Protein AF-A0A7X8G4A8-F1 (afdb_monomer)

Radius of gyration: 18.42 Å; Cα contacts (8 Å, |Δi|>4): 26; chains: 1; bounding box: 34×29×51 Å

Solvent-accessible surface area (backbone atoms only — not comparable to full-atom values): 5912 Å² total; per-residue (Å²): 132,82,82,86,70,73,51,71,69,58,53,49,56,49,58,71,31,69,67,43,49,52,50,51,52,54,49,49,53,50,61,68,28,64,72,52,44,53,52,50,60,74,52,58,93,55,52,73,67,57,53,50,51,53,48,36,54,51,50,53,50,46,33,68,76,58,33,66,69,57,35,49,51,52,52,50,51,57,58,64,49,43,84,79,46,55,75,68,54,36,54,54,50,50,57,50,55,59,60,59,79,110

Foldseek 3Di:
DDDPPDDVVVVVVVCPDPVNVVVVVVVVVVCPDPVNVVVCVVCVPPDPVRVLVVLLVVLVVVCVVVPPPVSVVVLVVLVVCLVVDDPVVNVVSVVSSVSNVD

Mean predicted aligned error: 11.03 Å

Nearest PDB structures (foldseek):
  7xql-assembly2_A  TM=3.529E-01  e=8.972E+00  Legionella pneumophila subsp. pneumophila str. Philadelphia 1

Secondary structure (DSSP, 8-state):
-------HHHHHHHHHSHHHHHHHHHHHHHHT-HHHHHHHHHHTT--HHHHHHHHHHHHHHHHHHHHHHHHHHHHHHHHHHGGGS-HHHHHHHHHHHHHHH-

pLDDT: mean 79.1, std 10.1, range [33.84, 89.94]

Sequence (102 aa):
MSNIFRSDNEINKIKESKEYKHAEAKANDFINNKQFQDFKKKYEGKSEEEILRDAKNMSKKLKQQYGEQEYNKKIEDLKNFEKFLTPEQKRKMRKFLENLED

Structure (mmCIF, N/CA/C/O backbone):
data_AF-A0A7X8G4A8-F1
#
_entry.id   AF-A0A7X8G4A8-F1
#
loop_
_atom_site.group_PDB
_atom_site.id
_atom_site.type_symbol
_atom_site.label_atom_id
_atom_site.label_alt_id
_atom_site.label_comp_id
_atom_site.label_asym_id
_atom_site.label_entity_id
_atom_site.label_seq_id
_atom_site.pdbx_PDB_ins_code
_atom_site.Cartn_x
_atom_site.Cartn_y
_atom_site.Cartn_z
_atom_site.occupancy
_atom_site.B_iso_or_equiv
_atom_site.auth_seq_id
_atom_site.auth_comp_id
_atom_site.auth_asym_id
_atom_site.auth_atom_id
_atom_site.pdbx_PDB_model_num
ATOM 1 N N . MET A 1 1 ? -0.865 12.758 -33.402 1.00 33.84 1 MET A N 1
ATOM 2 C CA . MET A 1 1 ? -0.986 11.697 -32.381 1.00 33.84 1 MET A CA 1
ATOM 3 C C . MET A 1 1 ? 0.054 10.644 -32.718 1.00 33.84 1 MET A C 1
ATOM 5 O O . MET A 1 1 ? -0.074 10.008 -33.753 1.00 33.84 1 MET A O 1
ATOM 9 N N . SER A 1 2 ? 1.145 10.565 -31.959 1.00 40.81 2 SER A N 1
ATOM 10 C CA . SER A 1 2 ? 2.266 9.673 -32.280 1.00 40.81 2 SER A CA 1
ATOM 11 C C . SER A 1 2 ? 1.916 8.240 -31.881 1.00 40.81 2 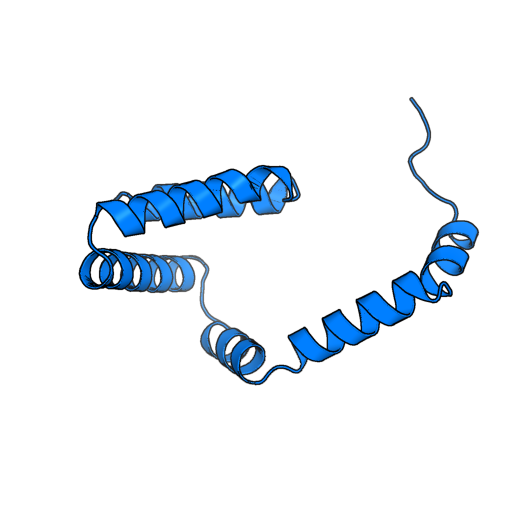SER A C 1
ATOM 13 O O . SER A 1 2 ? 1.485 8.015 -30.755 1.00 40.81 2 SER A O 1
ATOM 15 N N . ASN A 1 3 ? 2.070 7.290 -32.804 1.00 46.91 3 ASN A N 1
ATOM 16 C CA . ASN A 1 3 ? 1.795 5.867 -32.598 1.00 46.91 3 ASN A CA 1
ATOM 17 C C . ASN A 1 3 ? 2.684 5.294 -31.476 1.00 46.91 3 ASN A C 1
ATOM 19 O O . ASN A 1 3 ? 3.876 5.086 -31.674 1.00 46.91 3 ASN A O 1
ATOM 23 N N . ILE A 1 4 ? 2.096 5.016 -30.306 1.00 53.47 4 ILE A N 1
ATOM 24 C CA . ILE A 1 4 ? 2.747 4.380 -29.136 1.00 53.47 4 ILE A CA 1
ATOM 25 C C . ILE A 1 4 ? 2.681 2.841 -29.246 1.00 53.47 4 ILE A C 1
ATOM 27 O O . ILE A 1 4 ? 2.789 2.119 -28.264 1.00 53.47 4 ILE A O 1
ATOM 31 N N . PHE A 1 5 ? 2.514 2.295 -30.448 1.00 52.62 5 PHE A N 1
ATOM 32 C CA . PHE A 1 5 ? 2.687 0.864 -30.675 1.00 52.62 5 PHE A CA 1
ATOM 33 C C . PHE A 1 5 ? 4.101 0.656 -31.205 1.00 52.62 5 PHE A C 1
ATOM 35 O O . PHE A 1 5 ? 4.342 0.711 -32.409 1.00 52.62 5 PHE A O 1
ATOM 42 N N . ARG A 1 6 ? 5.057 0.485 -30.280 1.00 55.59 6 ARG A N 1
ATOM 43 C CA . ARG A 1 6 ? 6.378 -0.063 -30.617 1.00 55.59 6 ARG A CA 1
ATOM 44 C C . ARG A 1 6 ? 6.137 -1.398 -31.314 1.00 55.59 6 ARG A C 1
ATOM 46 O O . ARG A 1 6 ? 5.410 -2.229 -30.776 1.00 55.59 6 ARG A O 1
ATOM 53 N N . SER A 1 7 ? 6.690 -1.576 -32.511 1.00 65.06 7 SER A N 1
ATOM 54 C CA . SER A 1 7 ? 6.545 -2.834 -33.250 1.00 65.06 7 SER A CA 1
ATOM 55 C C . SER A 1 7 ? 7.089 -4.004 -32.419 1.00 65.06 7 SER A C 1
ATOM 57 O O . SER A 1 7 ? 8.045 -3.826 -31.657 1.00 65.06 7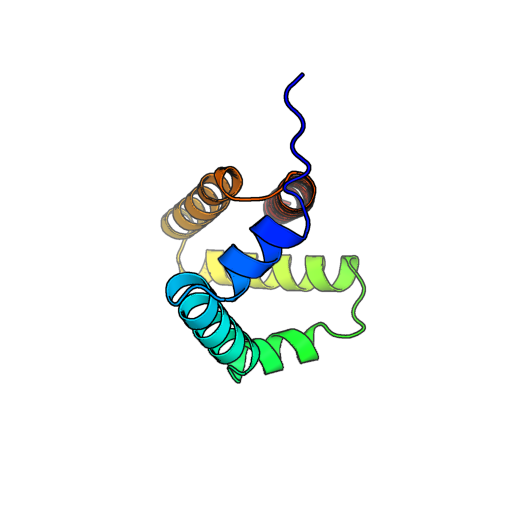 SER A O 1
ATOM 59 N N . ASP A 1 8 ? 6.525 -5.204 -32.573 1.00 62.72 8 ASP A N 1
ATOM 60 C CA . ASP A 1 8 ? 6.959 -6.398 -31.827 1.00 62.72 8 ASP A CA 1
ATOM 61 C C . ASP A 1 8 ? 8.473 -6.650 -31.945 1.00 62.72 8 ASP A C 1
ATOM 63 O O . ASP A 1 8 ? 9.118 -7.098 -30.999 1.00 62.72 8 ASP A O 1
ATOM 67 N N . ASN A 1 9 ? 9.076 -6.258 -33.071 1.00 70.56 9 ASN A N 1
ATOM 68 C CA . ASN A 1 9 ? 10.519 -6.322 -33.295 1.00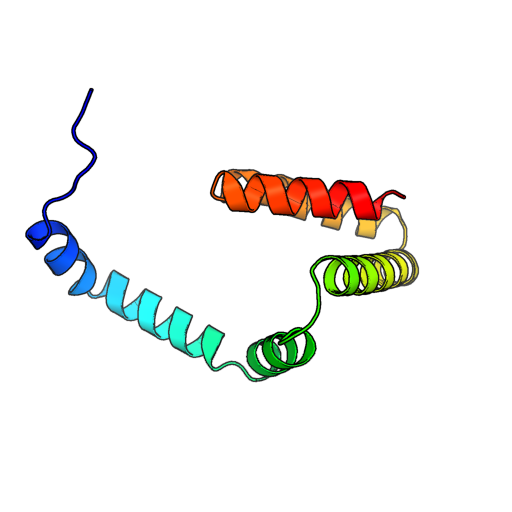 70.56 9 ASN A CA 1
ATOM 69 C C . ASN A 1 9 ? 11.336 -5.418 -32.359 1.00 70.56 9 ASN A C 1
ATOM 71 O O . ASN A 1 9 ? 12.414 -5.804 -31.908 1.00 70.56 9 ASN A O 1
ATOM 75 N N . GLU A 1 10 ? 10.852 -4.216 -32.056 1.00 66.06 10 GLU A N 1
ATOM 76 C CA . GLU A 1 10 ? 11.519 -3.315 -31.112 1.00 66.06 10 GLU A CA 1
ATOM 77 C C . GLU A 1 10 ? 11.346 -3.791 -29.670 1.00 66.06 10 GLU A C 1
ATOM 79 O O . GLU A 1 10 ? 12.283 -3.715 -28.876 1.00 66.06 10 GLU A O 1
ATOM 84 N N . ILE A 1 11 ? 10.180 -4.351 -29.341 1.00 68.44 11 ILE A N 1
ATOM 85 C CA . ILE A 1 11 ? 9.924 -4.965 -28.033 1.00 68.44 11 ILE A CA 1
ATOM 86 C C . ILE A 1 11 ? 10.850 -6.169 -27.817 1.00 68.44 11 ILE A C 1
ATOM 88 O O . ILE A 1 11 ? 11.429 -6.310 -26.739 1.00 68.44 11 ILE A O 1
ATOM 92 N N . ASN A 1 12 ? 11.050 -7.001 -28.842 1.00 71.38 12 ASN A N 1
ATOM 93 C CA . ASN A 1 12 ? 11.939 -8.161 -28.772 1.00 71.38 12 ASN A CA 1
ATOM 94 C C . ASN A 1 12 ? 13.406 -7.756 -28.570 1.00 71.38 12 ASN A C 1
ATOM 96 O O . ASN A 1 12 ? 14.072 -8.307 -27.696 1.00 71.38 12 ASN A O 1
ATOM 100 N N . LYS A 1 13 ? 13.885 -6.713 -29.261 1.00 75.31 13 LYS A N 1
ATOM 101 C CA . LYS A 1 13 ? 15.236 -6.165 -29.036 1.00 75.31 13 LYS A CA 1
ATOM 102 C C . LYS A 1 13 ? 15.433 -5.631 -27.613 1.00 75.31 13 LYS A C 1
ATOM 104 O O . LYS A 1 13 ? 16.500 -5.810 -27.032 1.00 75.31 13 LYS A O 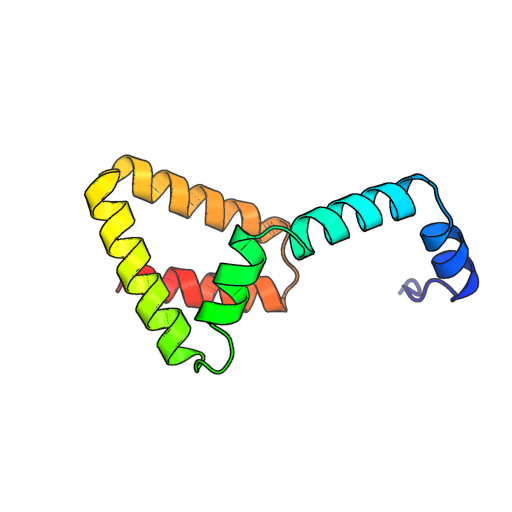1
ATOM 109 N N . ILE A 1 14 ? 14.409 -5.000 -27.031 1.00 73.06 14 ILE A N 1
ATOM 110 C CA . ILE A 1 14 ? 14.451 -4.531 -25.637 1.00 73.06 14 ILE A CA 1
ATOM 111 C C . ILE A 1 14 ? 14.515 -5.722 -24.674 1.00 73.06 14 ILE A C 1
ATOM 113 O O . ILE A 1 14 ? 15.341 -5.705 -23.763 1.00 73.06 14 ILE A O 1
ATOM 117 N N . LYS A 1 15 ? 13.712 -6.772 -24.892 1.00 72.94 15 LYS A N 1
ATOM 118 C CA . LYS A 1 15 ? 13.730 -7.995 -24.068 1.00 72.94 15 LYS A CA 1
ATOM 119 C C . LYS A 1 15 ? 15.073 -8.728 -24.111 1.00 72.94 15 LYS A C 1
ATOM 121 O O . LYS A 1 15 ? 15.506 -9.308 -23.120 1.00 72.94 15 LYS A O 1
ATOM 126 N N . GLU A 1 16 ? 15.760 -8.684 -25.248 1.00 78.69 16 GLU A N 1
ATOM 127 C CA . GLU A 1 16 ? 17.075 -9.309 -25.409 1.00 78.69 16 GLU A CA 1
ATOM 128 C C . GLU A 1 16 ? 18.225 -8.515 -24.775 1.00 78.69 16 GLU A C 1
ATOM 130 O O . GLU A 1 16 ? 19.310 -9.073 -24.568 1.00 78.69 16 GLU A O 1
ATOM 135 N N . SER A 1 17 ? 17.996 -7.242 -24.433 1.00 85.06 17 SER A N 1
ATOM 136 C CA . SER A 1 17 ? 19.007 -6.378 -23.827 1.00 85.06 17 SER A CA 1
ATOM 137 C C . SER A 1 17 ? 19.491 -6.909 -22.471 1.00 85.06 17 SER A C 1
ATOM 139 O O . SER A 1 17 ? 18.744 -7.504 -21.690 1.00 85.06 17 SER A O 1
ATOM 141 N N . LYS A 1 18 ? 20.770 -6.658 -22.161 1.00 83.06 18 LYS A N 1
ATOM 142 C CA . LYS A 1 18 ? 21.370 -7.035 -20.868 1.00 83.06 18 LYS A CA 1
ATOM 143 C C . LYS A 1 18 ? 20.655 -6.371 -19.690 1.00 83.06 18 LYS A C 1
ATOM 145 O O . LYS A 1 18 ? 20.501 -6.988 -18.643 1.00 83.06 18 LYS A O 1
ATOM 150 N N . GLU A 1 19 ? 20.212 -5.132 -19.876 1.00 80.00 19 GLU A N 1
ATOM 151 C CA . GLU A 1 19 ? 19.506 -4.338 -18.868 1.00 80.00 19 GLU A CA 1
ATOM 152 C C . GLU A 1 19 ? 18.137 -4.939 -18.542 1.00 80.00 19 GLU A C 1
ATOM 154 O O . GLU A 1 19 ? 17.812 -5.108 -17.367 1.00 80.00 19 GLU A O 1
ATOM 159 N N . TYR A 1 20 ? 17.375 -5.344 -19.565 1.00 80.06 20 TYR A N 1
ATOM 160 C CA . TYR A 1 20 ? 16.093 -6.017 -19.371 1.00 80.06 20 TYR A CA 1
ATOM 161 C C . TYR A 1 20 ? 16.265 -7.366 -18.679 1.00 80.06 20 TYR A C 1
ATOM 163 O O . TYR A 1 20 ? 15.622 -7.604 -17.663 1.00 80.06 20 TYR A O 1
ATOM 171 N N . LYS A 1 21 ? 17.187 -8.213 -19.153 1.00 83.06 21 LYS A N 1
ATOM 172 C CA . LYS A 1 21 ? 17.460 -9.522 -18.531 1.00 83.06 21 LYS A CA 1
ATOM 173 C C . LYS A 1 21 ? 17.924 -9.394 -17.080 1.00 83.06 21 LYS A C 1
ATOM 175 O O . LYS A 1 21 ? 17.573 -10.214 -16.238 1.00 83.06 21 LYS A O 1
ATOM 180 N N . HIS A 1 22 ? 18.700 -8.357 -16.760 1.00 82.25 22 HIS A N 1
ATOM 181 C CA . HIS A 1 22 ? 19.132 -8.102 -15.388 1.00 82.25 22 HIS A CA 1
ATOM 182 C C . HIS A 1 22 ? 17.979 -7.627 -14.490 1.00 82.25 22 HIS A C 1
ATOM 184 O O . HIS A 1 22 ? 17.877 -8.055 -13.340 1.00 82.25 22 HIS A O 1
ATOM 190 N N . ALA A 1 23 ? 17.093 -6.771 -15.005 1.00 77.06 23 ALA A N 1
ATOM 191 C CA . ALA A 1 23 ? 15.882 -6.362 -14.299 1.00 77.06 23 ALA A CA 1
ATOM 192 C C . ALA A 1 23 ? 14.902 -7.534 -14.114 1.00 77.06 23 ALA A C 1
ATOM 194 O O . ALA A 1 23 ? 14.339 -7.694 -13.034 1.00 77.06 23 ALA A O 1
ATOM 195 N N . GLU A 1 24 ? 14.750 -8.382 -15.131 1.00 76.81 24 GLU A N 1
ATOM 196 C CA . GLU A 1 24 ? 13.948 -9.606 -15.095 1.00 76.81 24 GLU A CA 1
ATOM 197 C C . GLU A 1 24 ? 14.480 -10.593 -14.051 1.00 76.81 24 GLU A C 1
ATOM 199 O O . GLU A 1 24 ? 13.708 -11.093 -13.238 1.00 76.81 24 GLU A O 1
ATOM 204 N N . ALA A 1 25 ? 15.798 -10.810 -13.989 1.00 81.50 25 ALA A N 1
ATOM 205 C CA . ALA A 1 25 ? 16.412 -11.642 -12.955 1.00 81.50 25 ALA A CA 1
ATOM 206 C C . ALA A 1 25 ? 16.113 -11.112 -11.541 1.00 81.50 25 ALA A C 1
ATOM 208 O O . ALA A 1 25 ? 15.667 -11.870 -10.686 1.00 81.50 25 ALA A O 1
ATOM 209 N N . LYS A 1 26 ? 16.246 -9.798 -11.310 1.00 81.19 26 LYS A N 1
ATOM 210 C CA . LYS A 1 26 ? 15.891 -9.175 -10.020 1.00 81.19 26 LYS A CA 1
ATOM 211 C C . LYS A 1 26 ? 14.401 -9.282 -9.694 1.00 81.19 26 LYS A C 1
ATOM 213 O O . LYS A 1 26 ? 14.039 -9.465 -8.5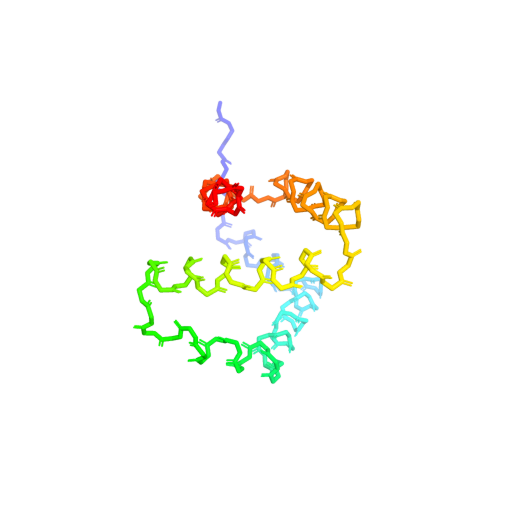34 1.00 81.19 26 LYS A O 1
ATOM 218 N N . ALA A 1 27 ? 13.534 -9.156 -10.696 1.00 77.00 27 ALA A N 1
ATOM 219 C CA . ALA A 1 27 ? 12.099 -9.350 -10.520 1.00 77.00 27 ALA A CA 1
ATOM 220 C C . ALA A 1 27 ? 11.787 -10.805 -10.143 1.00 77.00 27 ALA A C 1
ATOM 222 O O . ALA A 1 27 ? 10.999 -11.039 -9.230 1.00 77.00 27 ALA A O 1
ATOM 223 N N . ASN A 1 28 ? 12.451 -11.772 -10.777 1.00 78.12 28 ASN A N 1
ATOM 224 C CA . ASN A 1 28 ? 12.331 -13.187 -10.438 1.00 78.12 28 ASN A CA 1
ATOM 225 C C . ASN A 1 28 ? 12.837 -13.476 -9.019 1.00 78.12 28 ASN A C 1
ATOM 227 O O . ASN A 1 28 ? 12.166 -14.190 -8.278 1.00 78.12 28 ASN A O 1
ATOM 231 N N . ASP A 1 29 ? 13.948 -12.871 -8.597 1.00 83.44 29 ASP A N 1
ATOM 232 C CA . ASP A 1 29 ? 14.447 -12.985 -7.221 1.00 83.44 29 ASP A CA 1
ATOM 233 C C . ASP A 1 29 ? 13.448 -12.418 -6.203 1.00 83.44 29 ASP A C 1
ATOM 235 O O . ASP A 1 29 ? 13.211 -13.017 -5.152 1.00 83.44 29 ASP A O 1
ATOM 239 N N . PHE A 1 30 ? 12.811 -11.288 -6.524 1.00 79.19 30 PHE A N 1
ATOM 240 C CA . PHE A 1 30 ? 11.759 -10.708 -5.691 1.00 79.19 30 PHE A CA 1
ATOM 241 C C . PHE A 1 30 ? 10.518 -11.604 -5.628 1.00 79.19 30 PHE A C 1
ATOM 243 O O . PHE A 1 30 ? 9.988 -11.846 -4.546 1.00 79.19 30 PHE A O 1
ATOM 250 N N . ILE A 1 31 ? 10.072 -12.139 -6.768 1.00 79.88 31 ILE A N 1
ATOM 251 C CA . ILE A 1 31 ? 8.922 -13.047 -6.826 1.00 79.88 31 ILE A CA 1
ATOM 252 C C . ILE A 1 31 ? 9.221 -14.320 -6.034 1.00 79.88 31 ILE A C 1
ATOM 254 O O . ILE A 1 31 ? 8.355 -14.790 -5.307 1.00 79.88 31 ILE A O 1
ATOM 258 N N . ASN A 1 32 ? 10.434 -14.860 -6.108 1.00 82.44 32 ASN A N 1
ATOM 259 C CA . ASN A 1 32 ? 10.827 -16.066 -5.377 1.00 82.44 32 ASN A CA 1
ATOM 260 C C . ASN A 1 32 ? 11.184 -15.802 -3.907 1.00 82.44 32 ASN A C 1
ATOM 262 O O . ASN A 1 32 ? 11.456 -16.742 -3.156 1.00 82.44 32 ASN A O 1
ATOM 266 N N . ASN A 1 33 ? 11.168 -14.543 -3.464 1.00 89.94 33 ASN A N 1
ATOM 267 C CA . ASN A 1 33 ? 11.445 -14.201 -2.081 1.00 89.94 33 ASN A CA 1
ATOM 268 C C . ASN A 1 33 ? 10.389 -14.817 -1.150 1.00 89.94 33 ASN A C 1
ATOM 270 O O . ASN A 1 33 ? 9.184 -14.634 -1.331 1.00 89.94 33 ASN A O 1
ATOM 274 N N . LYS A 1 34 ? 10.848 -15.506 -0.100 1.00 87.56 34 LYS A N 1
ATOM 275 C CA . LYS A 1 34 ? 9.977 -16.192 0.862 1.00 87.56 34 LYS A CA 1
ATOM 276 C C . LYS A 1 34 ? 8.937 -15.265 1.500 1.00 87.56 34 LYS A C 1
ATOM 278 O O . LYS A 1 34 ? 7.778 -15.644 1.595 1.00 87.56 34 LYS A O 1
ATOM 283 N N . GLN A 1 35 ? 9.318 -14.046 1.885 1.00 81.81 35 GLN A N 1
ATOM 284 C CA . GLN A 1 35 ? 8.394 -13.091 2.507 1.00 81.81 35 GLN A CA 1
ATOM 285 C C . GLN A 1 35 ? 7.304 -12.649 1.528 1.00 81.81 35 GLN A C 1
ATOM 287 O O . GLN A 1 35 ? 6.144 -12.519 1.915 1.00 81.81 35 GLN A O 1
ATOM 292 N N . PHE A 1 36 ? 7.660 -12.457 0.255 1.00 80.44 36 PHE A N 1
ATOM 293 C CA . PHE A 1 36 ? 6.693 -12.124 -0.786 1.00 80.44 36 PHE A CA 1
ATOM 294 C C . PHE A 1 36 ? 5.749 -13.297 -1.081 1.00 80.44 36 PHE A C 1
ATOM 296 O O . PHE A 1 36 ? 4.542 -13.102 -1.199 1.00 80.44 36 PHE A O 1
ATOM 303 N N . GLN A 1 37 ? 6.271 -14.523 -1.132 1.00 86.81 37 GLN A N 1
ATOM 304 C CA . GLN A 1 37 ? 5.467 -15.735 -1.313 1.00 86.81 37 GLN A CA 1
ATOM 305 C C . GLN A 1 37 ? 4.509 -15.981 -0.142 1.00 86.81 37 GLN A C 1
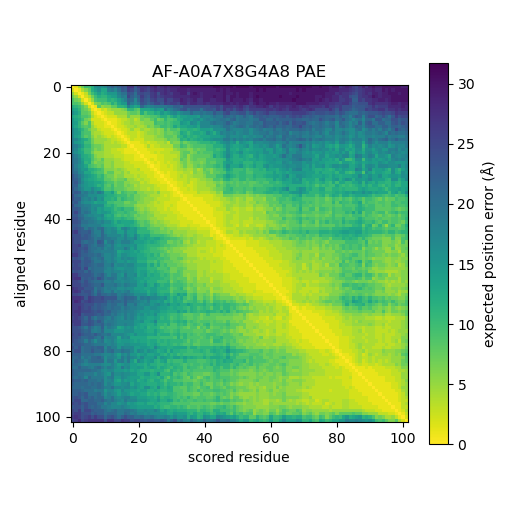ATOM 307 O O . GLN A 1 37 ? 3.336 -16.283 -0.361 1.00 86.81 37 GLN A O 1
ATOM 312 N N . ASP A 1 38 ? 4.972 -15.797 1.093 1.00 87.94 38 ASP A N 1
ATOM 313 C CA . ASP A 1 38 ? 4.141 -15.922 2.292 1.00 87.94 38 ASP A CA 1
ATOM 314 C C . ASP A 1 38 ? 3.060 -14.831 2.330 1.00 87.94 38 ASP A C 1
ATOM 316 O O . ASP A 1 38 ? 1.905 -15.110 2.657 1.00 87.94 38 ASP A O 1
ATOM 320 N N . PHE A 1 39 ? 3.397 -13.601 1.922 1.00 82.94 39 PHE A N 1
ATOM 321 C CA . PHE A 1 39 ? 2.419 -12.528 1.748 1.00 82.94 39 PHE A CA 1
ATOM 322 C C . PHE A 1 39 ? 1.375 -12.893 0.688 1.00 82.94 39 PHE A C 1
ATOM 324 O O . PHE A 1 39 ? 0.178 -12.798 0.957 1.00 82.94 39 PHE A O 1
ATOM 331 N N . LYS A 1 40 ? 1.807 -13.361 -0.490 1.00 83.06 40 LYS A N 1
ATOM 332 C CA . LYS A 1 40 ? 0.906 -13.771 -1.572 1.00 83.06 40 LYS A CA 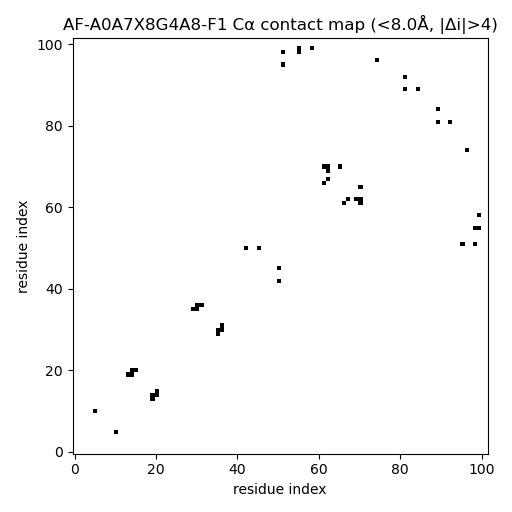1
ATOM 333 C C . LYS A 1 40 ? -0.061 -14.853 -1.092 1.00 83.06 40 LYS A C 1
ATOM 335 O O . LYS A 1 40 ? -1.262 -14.668 -1.229 1.00 83.06 40 LYS A O 1
ATOM 340 N N . LYS A 1 41 ? 0.443 -15.914 -0.454 1.00 88.06 41 LYS A N 1
ATOM 341 C CA . LYS A 1 41 ? -0.379 -17.003 0.104 1.00 88.06 41 LYS A CA 1
ATOM 342 C C . LYS A 1 41 ? -1.363 -16.523 1.167 1.00 88.06 41 LYS A C 1
ATOM 344 O O . LYS A 1 41 ? -2.499 -16.973 1.197 1.00 88.06 41 LYS A O 1
ATOM 349 N N . LYS A 1 42 ? -0.958 -15.591 2.037 1.00 86.69 42 LYS A N 1
ATOM 350 C CA . LYS A 1 42 ? -1.824 -15.047 3.099 1.00 86.69 42 LYS A CA 1
ATOM 351 C C . LYS A 1 42 ? -3.062 -14.324 2.553 1.00 86.69 42 LYS A C 1
ATOM 353 O O . LYS A 1 42 ? -4.076 -14.248 3.252 1.00 86.69 42 LYS A O 1
ATOM 358 N N . TYR A 1 43 ? -2.955 -13.750 1.358 1.00 83.94 43 TYR A N 1
ATOM 359 C CA . TYR A 1 43 ? -4.019 -12.978 0.713 1.00 83.94 43 TYR A CA 1
ATOM 360 C C . TYR A 1 43 ? -4.622 -13.671 -0.512 1.00 83.94 43 TYR A C 1
ATOM 362 O O . TYR A 1 43 ? -5.556 -13.148 -1.115 1.00 83.94 43 TYR A O 1
ATOM 370 N N . GLU A 1 44 ? -4.133 -14.858 -0.859 1.00 85.38 44 GLU A N 1
ATOM 371 C CA . GLU A 1 44 ? -4.695 -15.692 -1.912 1.00 85.38 44 GLU A CA 1
ATOM 372 C C . GLU A 1 44 ? -6.101 -16.161 -1.512 1.00 85.38 44 GLU A C 1
ATOM 374 O O . GLU A 1 44 ? -6.304 -16.707 -0.429 1.00 85.38 44 GLU A O 1
ATOM 379 N N . GLY A 1 45 ? -7.092 -15.897 -2.367 1.00 82.31 45 GLY A N 1
ATOM 380 C CA . GLY A 1 45 ? -8.494 -16.254 -2.120 1.00 82.31 45 GLY A CA 1
ATOM 381 C C . GLY A 1 45 ? -9.265 -15.324 -1.174 1.00 82.31 45 GLY A C 1
ATOM 382 O O . GLY A 1 45 ? -10.460 -15.541 -0.992 1.00 82.31 45 GLY A O 1
ATOM 383 N N . LYS A 1 46 ? -8.632 -14.288 -0.606 1.00 88.38 46 LYS A N 1
ATOM 384 C CA . LYS A 1 46 ? -9.328 -13.272 0.202 1.00 88.38 46 LYS A CA 1
ATOM 385 C C . LYS A 1 46 ? -10.067 -12.261 -0.670 1.00 88.38 46 LYS A C 1
ATOM 387 O O . LYS A 1 46 ? -9.582 -11.893 -1.744 1.00 88.38 46 LYS A O 1
ATOM 392 N N . SER A 1 47 ? -11.207 -11.772 -0.186 1.00 86.12 47 SER A N 1
ATOM 393 C CA . SER A 1 47 ? -11.934 -10.694 -0.860 1.00 86.12 47 SER A CA 1
ATOM 394 C C . SER A 1 47 ? -11.199 -9.353 -0.741 1.00 86.12 47 SER A C 1
ATOM 396 O O . SER A 1 47 ? -10.331 -9.158 0.118 1.00 86.12 47 SER A O 1
ATOM 398 N N . GLU A 1 48 ? -11.558 -8.393 -1.598 1.00 78.56 48 GLU A N 1
ATOM 399 C CA . GLU A 1 48 ? -11.021 -7.031 -1.513 1.00 78.56 48 GLU A CA 1
ATOM 400 C C . GLU A 1 48 ? -11.336 -6.401 -0.145 1.00 78.56 48 GLU A C 1
ATOM 402 O O . GLU A 1 48 ? -10.468 -5.757 0.445 1.00 78.56 48 GLU A O 1
ATOM 407 N N . GLU A 1 49 ? -12.530 -6.641 0.411 1.00 81.81 49 GLU A N 1
ATOM 408 C CA . GLU A 1 49 ? -12.902 -6.135 1.737 1.00 81.81 49 GLU A CA 1
ATOM 409 C C . GLU A 1 49 ? -12.034 -6.729 2.855 1.00 81.81 49 GLU A C 1
ATOM 411 O O . GLU A 1 49 ? -11.620 -6.008 3.766 1.00 81.81 49 GLU A O 1
ATOM 416 N N . GLU A 1 50 ? -11.722 -8.026 2.795 1.00 82.31 50 GLU A N 1
ATOM 417 C CA . GLU A 1 50 ? -10.864 -8.685 3.786 1.00 82.31 50 GLU A CA 1
ATOM 418 C C . GLU A 1 50 ? -9.429 -8.155 3.741 1.00 82.31 50 GLU A C 1
ATOM 420 O O . GLU A 1 50 ? -8.821 -7.900 4.786 1.00 82.31 50 GLU A O 1
ATOM 425 N N . ILE A 1 51 ? -8.899 -7.944 2.533 1.00 83.19 51 ILE A N 1
ATOM 426 C CA . ILE A 1 51 ? -7.574 -7.350 2.322 1.00 83.19 51 ILE A CA 1
ATOM 427 C C . ILE A 1 51 ? -7.536 -5.932 2.904 1.00 83.19 51 ILE A C 1
ATOM 429 O O . ILE A 1 51 ? -6.608 -5.593 3.645 1.00 83.19 51 ILE A O 1
ATOM 433 N N . LEU A 1 52 ? -8.554 -5.114 2.620 1.00 81.12 52 LEU A N 1
ATOM 434 C CA . LEU A 1 52 ? -8.658 -3.745 3.133 1.00 81.12 52 LEU A CA 1
ATOM 435 C C . LEU A 1 52 ? -8.783 -3.710 4.663 1.00 81.12 52 LEU A C 1
ATOM 437 O O . LEU A 1 52 ? -8.131 -2.895 5.318 1.00 81.12 52 LEU A O 1
ATOM 441 N N . ARG A 1 53 ? -9.555 -4.625 5.259 1.00 85.19 53 ARG A N 1
ATOM 442 C CA . ARG A 1 53 ? -9.696 -4.726 6.719 1.00 85.19 53 ARG A CA 1
ATOM 443 C C . ARG A 1 53 ? -8.375 -5.087 7.400 1.00 85.19 53 ARG A C 1
ATOM 445 O O . ARG A 1 53 ? -8.004 -4.459 8.394 1.00 85.19 53 ARG A O 1
ATOM 452 N N . ASP A 1 54 ? -7.649 -6.068 6.867 1.00 83.56 54 ASP A N 1
ATOM 453 C CA . ASP A 1 54 ? -6.329 -6.457 7.378 1.00 83.56 54 ASP A CA 1
ATOM 454 C C . ASP A 1 54 ? -5.320 -5.310 7.266 1.00 83.56 54 ASP A C 1
ATOM 456 O O . ASP A 1 54 ? -4.555 -5.054 8.202 1.00 83.56 54 ASP A O 1
ATOM 460 N N . ALA A 1 55 ? -5.338 -4.591 6.145 1.00 81.00 55 ALA A N 1
ATOM 461 C CA . ALA A 1 55 ? -4.499 -3.423 5.942 1.00 81.00 55 ALA A CA 1
ATOM 462 C C . ALA A 1 55 ? -4.792 -2.304 6.944 1.00 81.00 55 ALA A C 1
ATOM 464 O O . ALA A 1 55 ? -3.862 -1.767 7.547 1.00 81.00 55 ALA A O 1
ATOM 465 N N . LYS A 1 56 ? -6.071 -1.996 7.182 1.00 83.44 56 LYS A N 1
ATOM 466 C CA . LYS A 1 56 ? -6.497 -1.004 8.175 1.00 83.44 56 LYS A CA 1
ATOM 467 C C . LYS A 1 56 ? -6.011 -1.371 9.576 1.00 83.44 56 LYS A C 1
ATOM 469 O O . LYS A 1 56 ? -5.472 -0.531 10.295 1.00 83.44 56 LYS A O 1
ATOM 474 N N . ASN A 1 57 ? -6.113 -2.647 9.944 1.00 84.88 57 ASN A N 1
ATOM 475 C CA . ASN A 1 57 ? -5.610 -3.146 11.223 1.00 84.88 57 ASN A CA 1
ATOM 476 C C . ASN A 1 57 ? -4.084 -3.031 11.341 1.00 84.88 57 ASN A C 1
ATOM 478 O O . ASN A 1 57 ? -3.579 -2.632 12.392 1.00 84.88 57 ASN A O 1
ATOM 482 N N . MET A 1 58 ? -3.338 -3.368 10.284 1.00 81.25 58 MET A N 1
ATOM 483 C CA . MET A 1 58 ? -1.881 -3.200 10.270 1.00 81.25 58 MET A CA 1
ATOM 484 C C . MET A 1 58 ? -1.483 -1.730 10.348 1.00 81.25 58 MET A C 1
ATOM 486 O O . MET A 1 58 ? -0.591 -1.388 11.116 1.00 81.25 58 MET A O 1
ATOM 490 N N . SER A 1 59 ? -2.191 -0.859 9.637 1.00 81.25 59 SER A N 1
ATOM 491 C CA . SER A 1 59 ? -1.975 0.582 9.683 1.00 81.25 59 SER A CA 1
ATOM 492 C C . SER A 1 59 ? -2.168 1.157 11.090 1.00 81.25 59 SER A C 1
ATOM 494 O O . SER A 1 59 ? -1.298 1.859 11.602 1.00 81.25 59 SER A O 1
ATOM 496 N N . LYS A 1 60 ? -3.244 0.764 11.787 1.00 84.44 60 LYS A N 1
ATOM 497 C C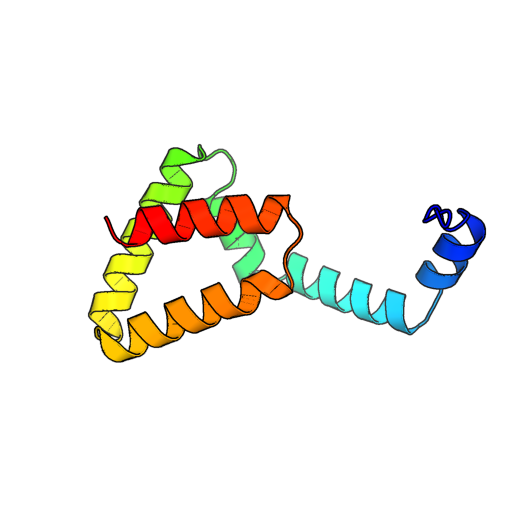A . LYS A 1 60 ? -3.477 1.153 13.189 1.00 84.44 60 LYS A CA 1
ATOM 498 C C . LYS A 1 60 ? -2.351 0.682 14.114 1.00 84.44 60 LYS A C 1
ATOM 500 O O . LYS A 1 60 ? -1.893 1.455 14.954 1.00 84.44 60 LYS A O 1
ATOM 505 N N . LYS A 1 61 ? -1.857 -0.549 13.931 1.00 83.88 61 LYS A N 1
ATOM 506 C CA . LYS A 1 61 ? -0.698 -1.067 14.682 1.00 83.88 61 LYS A CA 1
ATOM 507 C C . LYS A 1 61 ? 0.578 -0.276 14.387 1.00 83.88 61 LYS A C 1
ATOM 509 O O . LYS A 1 61 ? 1.306 0.048 15.318 1.00 83.88 61 LYS A O 1
ATOM 514 N N . LEU A 1 62 ? 0.826 0.074 13.125 1.00 80.56 62 LEU A N 1
ATOM 515 C CA . LEU A 1 62 ? 1.968 0.903 12.728 1.00 80.56 62 LEU A CA 1
ATOM 516 C C . LEU A 1 62 ? 1.883 2.300 13.356 1.00 80.56 62 LEU A C 1
ATOM 518 O O . LEU A 1 62 ? 2.872 2.764 13.915 1.00 80.56 62 LEU A O 1
ATOM 522 N N . LYS A 1 63 ? 0.700 2.933 13.354 1.00 84.06 63 LYS A N 1
ATOM 523 C CA . LYS A 1 63 ? 0.472 4.223 14.027 1.00 84.06 63 LYS A CA 1
ATOM 524 C C . LYS A 1 63 ? 0.765 4.144 15.528 1.00 84.06 63 LYS A C 1
ATOM 526 O O . LYS A 1 63 ? 1.385 5.050 16.075 1.00 84.06 63 LYS A O 1
ATOM 531 N N . GLN A 1 64 ? 0.368 3.053 16.185 1.00 84.25 64 GLN A N 1
ATOM 532 C CA . GLN A 1 64 ? 0.663 2.820 17.604 1.00 84.25 64 GLN A CA 1
ATOM 533 C C . GLN A 1 64 ? 2.156 2.584 17.878 1.00 84.25 64 GLN A C 1
ATOM 535 O O . GLN A 1 64 ? 2.661 3.060 18.888 1.00 84.25 64 GLN A O 1
ATOM 540 N N . GLN A 1 65 ? 2.860 1.862 17.002 1.00 81.69 65 GLN A N 1
ATOM 541 C CA . GLN A 1 65 ? 4.277 1.528 17.188 1.00 81.69 65 GLN A CA 1
ATOM 542 C C . GLN A 1 65 ? 5.218 2.701 16.903 1.00 81.69 65 GLN A C 1
ATOM 544 O O . GLN A 1 65 ? 6.174 2.908 17.643 1.00 81.69 65 GLN A O 1
ATOM 549 N N . TYR A 1 66 ? 4.965 3.449 15.829 1.00 79.94 66 TYR A N 1
ATOM 550 C CA . TYR A 1 66 ? 5.835 4.541 15.385 1.00 79.94 66 TYR A CA 1
ATOM 551 C C . TYR A 1 66 ? 5.447 5.904 15.971 1.00 79.94 66 TYR A C 1
ATOM 553 O O . TYR A 1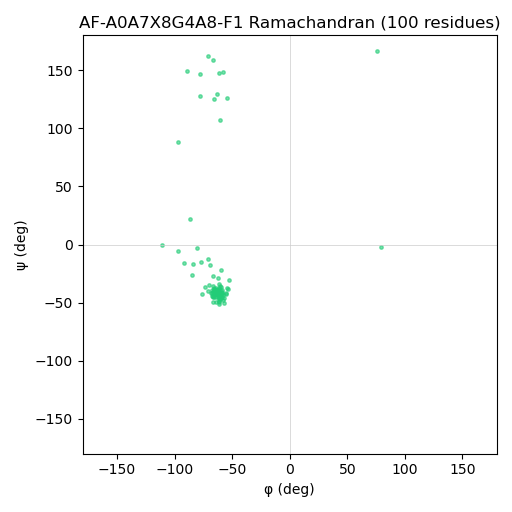 66 ? 6.241 6.842 15.929 1.00 79.94 66 TYR A O 1
ATOM 561 N N . GLY A 1 67 ? 4.239 6.027 16.523 1.00 84.06 67 GLY A N 1
ATOM 562 C CA . GLY A 1 67 ? 3.664 7.316 16.885 1.00 84.06 67 GLY A CA 1
ATOM 563 C C . GLY A 1 67 ? 3.156 8.087 15.662 1.00 84.06 67 GLY A C 1
ATOM 564 O O . GLY A 1 67 ? 3.435 7.759 14.508 1.00 84.06 67 GLY A O 1
ATOM 565 N N . GLU A 1 68 ? 2.371 9.132 15.918 1.00 82.75 68 GLU A N 1
ATOM 566 C CA . GLU A 1 68 ? 1.611 9.835 14.878 1.00 82.75 68 GLU A CA 1
ATOM 567 C C . GLU A 1 68 ? 2.494 10.566 13.858 1.00 82.75 68 GLU A C 1
ATOM 569 O O . GLU A 1 68 ? 2.205 10.534 12.664 1.00 82.75 68 GLU A O 1
ATOM 574 N N . GLN A 1 69 ? 3.605 11.164 14.295 1.00 81.19 69 GLN A N 1
ATOM 575 C CA . GLN A 1 69 ? 4.501 11.908 13.403 1.00 81.19 69 GLN A CA 1
ATOM 576 C C . GLN A 1 69 ? 5.205 11.009 12.380 1.00 81.19 69 GLN A C 1
ATOM 578 O O . GLN A 1 69 ? 5.190 11.307 11.187 1.00 81.19 69 GLN A O 1
ATOM 583 N N . GLU A 1 70 ? 5.806 9.904 12.821 1.00 83.12 70 GLU A N 1
ATOM 584 C CA . GLU A 1 70 ? 6.502 8.977 11.920 1.00 83.12 70 GLU A CA 1
ATOM 585 C C . GLU A 1 70 ? 5.520 8.207 11.032 1.00 83.12 70 GLU A C 1
ATOM 587 O O . GLU A 1 70 ? 5.794 7.981 9.854 1.00 83.12 70 GLU A O 1
ATOM 592 N N . TYR A 1 71 ? 4.335 7.880 11.552 1.00 84.62 71 TYR A N 1
ATOM 593 C CA . TYR A 1 71 ? 3.260 7.309 10.745 1.00 84.62 71 TYR A CA 1
ATOM 594 C C . TYR A 1 71 ? 2.826 8.256 9.615 1.00 84.62 71 TYR A C 1
ATOM 596 O O . TYR A 1 71 ? 2.763 7.836 8.460 1.00 84.62 71 TYR A O 1
ATOM 604 N N . ASN A 1 72 ? 2.605 9.540 9.912 1.00 84.62 72 ASN A N 1
ATOM 605 C CA . ASN A 1 72 ? 2.203 10.522 8.903 1.00 84.62 72 ASN A CA 1
ATOM 606 C C . ASN A 1 72 ? 3.272 10.698 7.816 1.00 84.62 72 ASN A C 1
ATOM 608 O O . ASN A 1 72 ? 2.927 10.722 6.636 1.00 84.62 72 ASN A O 1
ATOM 612 N N . LYS A 1 73 ? 4.564 10.702 8.180 1.00 87.12 73 LYS A N 1
ATOM 613 C CA . LYS A 1 73 ? 5.662 10.706 7.197 1.00 87.12 73 LYS A CA 1
ATOM 614 C C . LYS A 1 73 ? 5.608 9.492 6.267 1.00 87.12 73 LYS A C 1
ATOM 616 O O . LYS A 1 73 ? 5.775 9.633 5.062 1.00 87.12 73 LYS A O 1
ATOM 621 N N . LYS A 1 74 ? 5.322 8.294 6.793 1.00 83.50 74 LYS A N 1
ATOM 622 C CA . LYS A 1 74 ? 5.179 7.081 5.964 1.00 83.50 74 LYS A CA 1
ATOM 623 C C . LYS A 1 74 ? 3.970 7.138 5.033 1.00 83.50 74 LYS A C 1
ATOM 625 O O . LYS A 1 74 ? 4.051 6.650 3.907 1.00 83.50 74 LYS A O 1
ATOM 630 N N . ILE A 1 75 ? 2.867 7.745 5.466 1.00 85.69 75 ILE A N 1
ATOM 631 C CA . ILE A 1 75 ? 1.709 7.994 4.599 1.00 85.69 75 ILE A CA 1
ATOM 632 C C . ILE A 1 75 ? 2.055 9.004 3.497 1.00 85.69 75 ILE A C 1
ATOM 634 O O . ILE A 1 75 ? 1.679 8.796 2.344 1.00 85.69 75 ILE A O 1
ATOM 638 N N . GLU A 1 76 ? 2.803 10.062 3.810 1.00 85.12 76 GLU A N 1
ATOM 639 C CA . GLU A 1 76 ? 3.300 11.008 2.804 1.00 85.12 76 GLU A CA 1
ATOM 640 C C . GLU A 1 76 ? 4.255 10.347 1.808 1.00 85.12 76 GLU A C 1
ATOM 642 O O . GLU A 1 76 ? 4.119 10.564 0.604 1.00 85.12 76 GLU A O 1
ATOM 647 N N . ASP A 1 77 ? 5.159 9.479 2.268 1.00 84.50 77 ASP A N 1
ATOM 648 C CA . ASP A 1 77 ? 6.019 8.682 1.390 1.00 84.50 77 ASP A CA 1
ATOM 649 C C . ASP A 1 77 ? 5.177 7.844 0.415 1.00 84.50 77 ASP A C 1
ATOM 651 O O . ASP A 1 77 ? 5.426 7.861 -0.792 1.00 84.50 77 ASP A O 1
ATOM 655 N N . LEU A 1 78 ? 4.129 7.169 0.903 1.00 82.88 78 LEU A N 1
ATOM 656 C CA . LEU A 1 78 ? 3.193 6.411 0.062 1.00 82.88 78 LEU A CA 1
ATOM 657 C C . LEU A 1 78 ? 2.464 7.304 -0.954 1.00 82.88 78 LEU A C 1
ATOM 659 O O . LEU A 1 78 ? 2.356 6.931 -2.122 1.00 82.88 78 LEU A O 1
ATOM 663 N N . LYS A 1 79 ? 2.023 8.504 -0.556 1.00 83.88 79 LYS A N 1
ATOM 664 C CA . LYS A 1 79 ? 1.441 9.496 -1.480 1.00 83.88 79 LYS A CA 1
ATOM 665 C C . LYS A 1 79 ? 2.466 9.936 -2.535 1.00 83.88 79 LYS A C 1
ATOM 667 O O . LYS A 1 79 ? 2.141 10.027 -3.717 1.00 83.88 79 LYS A O 1
ATOM 672 N N . ASN A 1 80 ? 3.732 10.107 -2.160 1.00 85.69 80 ASN A N 1
ATOM 673 C CA . ASN A 1 80 ? 4.812 10.453 -3.086 1.00 85.69 80 ASN A CA 1
ATOM 674 C C . ASN A 1 80 ? 5.119 9.340 -4.102 1.00 85.69 80 ASN A C 1
ATOM 676 O O . ASN A 1 80 ? 5.569 9.645 -5.213 1.00 85.69 80 ASN A O 1
ATOM 680 N N . PHE A 1 81 ? 4.848 8.071 -3.771 1.00 82.00 81 PHE A N 1
ATOM 681 C CA . PHE A 1 81 ? 4.951 6.957 -4.719 1.00 82.00 81 PHE A CA 1
ATOM 682 C C . PHE A 1 81 ? 3.879 6.989 -5.810 1.00 82.00 81 PHE A C 1
ATOM 684 O O . PHE A 1 81 ? 4.080 6.391 -6.869 1.00 82.00 81 PHE A O 1
ATOM 691 N N . GLU A 1 82 ? 2.787 7.738 -5.620 1.00 78.44 82 GLU A N 1
ATOM 692 C CA . GLU A 1 82 ? 1.685 7.814 -6.581 1.00 78.44 82 GLU A CA 1
ATOM 693 C C . GLU A 1 82 ? 2.172 8.212 -7.975 1.00 78.44 82 GLU A C 1
ATOM 695 O O . GLU A 1 82 ? 1.710 7.665 -8.975 1.00 78.44 82 GLU A O 1
ATOM 700 N N . LYS A 1 83 ? 3.161 9.110 -8.064 1.00 83.38 83 LYS A N 1
ATOM 701 C CA . LYS A 1 83 ? 3.713 9.592 -9.340 1.00 83.38 83 LYS A CA 1
ATOM 702 C C . LYS A 1 83 ? 4.312 8.489 -10.219 1.00 83.38 83 LYS A C 1
ATOM 704 O O . LYS A 1 83 ? 4.387 8.673 -11.430 1.00 83.38 83 LYS A O 1
ATOM 709 N N . PHE A 1 84 ? 4.692 7.355 -9.629 1.00 83.56 84 PHE A N 1
ATOM 710 C CA . PHE A 1 84 ? 5.277 6.212 -10.331 1.00 83.56 84 PHE A CA 1
ATOM 711 C C . PHE A 1 84 ? 4.262 5.113 -10.672 1.00 83.56 84 PHE A C 1
ATOM 713 O O . PHE A 1 84 ? 4.611 4.149 -11.348 1.00 83.56 84 PHE A O 1
ATOM 720 N N . LEU A 1 85 ? 3.012 5.240 -10.219 1.00 82.06 85 LEU A N 1
ATOM 721 C CA . LEU A 1 85 ? 1.973 4.235 -10.429 1.00 82.06 85 LEU A CA 1
ATOM 722 C C . LEU A 1 85 ? 1.192 4.464 -11.729 1.00 82.06 85 LEU A C 1
ATOM 724 O O . LEU A 1 85 ? 0.955 5.597 -12.162 1.00 82.06 85 LEU A O 1
ATOM 728 N N . THR A 1 86 ? 0.716 3.369 -12.324 1.00 86.06 86 THR A N 1
ATOM 729 C CA . THR A 1 86 ? -0.262 3.417 -13.424 1.00 86.06 86 THR A CA 1
ATOM 730 C C . THR A 1 86 ? -1.616 3.958 -12.932 1.00 86.06 86 THR A C 1
ATOM 732 O O . THR A 1 86 ? -1.902 3.882 -11.735 1.00 86.06 86 THR A O 1
ATOM 735 N N . PRO A 1 87 ? -2.496 4.482 -13.809 1.00 84.75 87 PRO A N 1
ATOM 736 C CA . PRO A 1 87 ? -3.790 5.041 -13.396 1.00 84.75 87 PRO A CA 1
ATOM 737 C C . PRO A 1 87 ? -4.654 4.093 -12.551 1.00 84.75 87 PRO A C 1
ATOM 739 O O . PRO A 1 87 ? -5.275 4.519 -11.577 1.00 84.75 87 PRO A O 1
ATOM 742 N N . GLU A 1 88 ? -4.658 2.800 -12.876 1.00 81.81 88 GLU A N 1
ATOM 743 C CA . GLU A 1 88 ? -5.399 1.793 -12.112 1.00 81.81 88 GLU A CA 1
ATOM 744 C C . GLU A 1 88 ? -4.802 1.589 -10.711 1.00 81.81 88 GLU A C 1
ATOM 746 O O . GLU A 1 88 ? -5.523 1.576 -9.712 1.00 81.81 88 GLU A O 1
ATOM 751 N N . GLN A 1 89 ? -3.474 1.496 -10.620 1.00 80.50 89 GLN A N 1
ATOM 752 C CA . GLN A 1 89 ? -2.764 1.374 -9.346 1.00 80.50 89 GLN A CA 1
ATOM 753 C C . GLN A 1 89 ? -2.944 2.624 -8.476 1.00 80.50 89 GLN A C 1
ATOM 755 O O . GLN A 1 89 ? -3.166 2.492 -7.275 1.00 80.50 89 GLN A O 1
ATOM 760 N N . LYS A 1 90 ? -2.939 3.826 -9.073 1.00 84.31 90 LYS A N 1
ATOM 761 C CA . LYS A 1 90 ? -3.252 5.085 -8.375 1.00 84.31 90 LYS A CA 1
ATOM 762 C C . LYS A 1 90 ? -4.640 5.041 -7.750 1.00 84.31 90 LYS A C 1
ATOM 764 O O . LYS A 1 90 ? -4.789 5.351 -6.574 1.00 84.31 90 LYS A O 1
ATOM 769 N N . ARG A 1 91 ? -5.653 4.607 -8.510 1.00 86.12 91 ARG A N 1
ATOM 770 C CA . ARG A 1 91 ? -7.032 4.493 -8.012 1.00 86.12 91 ARG A CA 1
ATOM 771 C C . ARG A 1 91 ? -7.131 3.529 -6.827 1.00 86.12 91 ARG A C 1
ATOM 773 O O . ARG A 1 91 ? -7.767 3.867 -5.832 1.00 86.12 91 ARG A O 1
ATOM 780 N N . LYS A 1 92 ? -6.479 2.364 -6.908 1.00 83.12 92 LYS A N 1
ATOM 781 C CA . LYS A 1 92 ? -6.431 1.386 -5.805 1.00 83.12 92 LYS A CA 1
ATOM 782 C C . LYS A 1 92 ? -5.706 1.948 -4.578 1.00 83.12 92 LYS A C 1
ATOM 784 O O . LYS A 1 92 ? -6.193 1.787 -3.464 1.00 83.12 92 LYS A O 1
ATOM 789 N N . MET A 1 93 ? -4.592 2.656 -4.776 1.00 83.69 93 MET A N 1
ATOM 790 C CA . MET A 1 93 ? -3.830 3.261 -3.681 1.00 83.69 93 MET A CA 1
ATOM 791 C C . MET A 1 93 ? -4.590 4.397 -2.987 1.00 83.69 93 MET A C 1
ATOM 793 O O . MET A 1 93 ? -4.587 4.459 -1.764 1.00 83.69 93 MET A O 1
ATOM 797 N N . ARG A 1 94 ? -5.283 5.266 -3.732 1.00 85.50 94 ARG A N 1
ATOM 798 C CA . ARG A 1 94 ? -6.123 6.320 -3.137 1.00 85.50 94 ARG A CA 1
ATOM 799 C C . ARG A 1 94 ? -7.239 5.731 -2.285 1.00 85.50 94 ARG A C 1
ATOM 801 O O . ARG A 1 94 ? -7.337 6.073 -1.114 1.00 85.50 94 ARG A O 1
ATOM 808 N N . LYS A 1 95 ? -7.978 4.759 -2.835 1.00 84.12 95 LYS A N 1
ATOM 809 C CA . LYS A 1 95 ? -9.020 4.030 -2.097 1.00 84.12 95 LYS A CA 1
ATOM 810 C C . LYS A 1 95 ? -8.456 3.404 -0.820 1.00 84.12 95 LYS A C 1
ATOM 812 O O . LYS A 1 95 ? -9.092 3.449 0.223 1.00 84.12 95 LYS A O 1
ATOM 817 N N . PHE A 1 96 ? -7.259 2.827 -0.885 1.00 83.38 96 PHE A N 1
ATOM 818 C CA . PHE A 1 96 ? -6.584 2.286 0.289 1.00 83.38 96 PHE A CA 1
ATOM 819 C C . PHE A 1 96 ? -6.298 3.363 1.345 1.00 83.38 96 PHE A C 1
ATOM 821 O O . PHE A 1 96 ? -6.671 3.171 2.497 1.00 83.38 96 PHE A O 1
ATOM 828 N N . LEU A 1 97 ? -5.676 4.483 0.960 1.00 83.50 97 LEU A N 1
ATOM 829 C CA . LEU A 1 97 ? -5.319 5.569 1.881 1.00 83.50 97 LEU A CA 1
ATOM 830 C C . LEU A 1 97 ? -6.553 6.212 2.527 1.00 83.50 97 LEU A C 1
ATOM 832 O O . LEU A 1 97 ? -6.542 6.441 3.730 1.00 83.50 97 LEU A O 1
ATOM 836 N N . GLU A 1 98 ? -7.623 6.426 1.761 1.00 82.88 98 GLU A N 1
ATOM 837 C CA . GLU A 1 98 ? -8.907 6.930 2.270 1.00 82.88 98 GLU A CA 1
ATOM 838 C C . GLU A 1 98 ? -9.469 6.011 3.368 1.00 82.88 98 GLU A C 1
ATOM 840 O O . GLU A 1 98 ? -9.860 6.472 4.434 1.00 82.88 98 GLU A O 1
ATOM 845 N N . ASN A 1 99 ? -9.406 4.690 3.169 1.00 78.81 99 ASN A N 1
ATOM 846 C CA . ASN A 1 99 ? -9.881 3.715 4.158 1.00 78.81 99 ASN A CA 1
ATOM 847 C C . ASN A 1 99 ? -8.995 3.605 5.419 1.00 78.81 99 ASN A C 1
ATOM 849 O O . ASN A 1 99 ? -9.406 2.954 6.388 1.00 78.81 99 ASN A O 1
ATOM 853 N N . LEU A 1 100 ? -7.784 4.181 5.421 1.00 73.88 100 LEU A N 1
ATOM 854 C CA . LEU A 1 100 ? -6.886 4.186 6.583 1.00 73.88 100 LEU A CA 1
ATOM 855 C C . LEU A 1 100 ? -7.160 5.325 7.569 1.00 73.88 100 LEU A C 1
ATOM 857 O O . LEU A 1 100 ? -6.785 5.191 8.735 1.00 73.88 100 LEU A O 1
ATOM 861 N N . GLU A 1 101 ? -7.733 6.433 7.098 1.00 60.31 101 GLU A N 1
ATOM 862 C CA . GLU A 1 101 ? -8.008 7.625 7.911 1.00 60.31 101 GLU A CA 1
ATOM 863 C C . GLU A 1 101 ? -9.340 7.511 8.691 1.00 60.31 101 GLU A C 1
ATOM 865 O O . GLU A 1 101 ? -9.506 8.197 9.700 1.00 60.31 101 GLU A O 1
ATOM 870 N N . ASP A 1 102 ? -10.216 6.570 8.303 1.00 52.41 102 ASP A N 1
ATOM 871 C CA . ASP A 1 102 ? -11.428 6.138 9.036 1.00 52.41 102 ASP A CA 1
ATOM 872 C C . ASP A 1 102 ? -11.146 5.111 10.162 1.00 52.41 102 ASP A C 1
ATOM 874 O O . ASP A 1 102 ? -12.085 4.675 10.867 1.00 52.41 102 ASP A O 1
#